Protein AF-A0A938VCV7-F1 (afdb_monomer)

Radius of gyration: 17.49 Å; C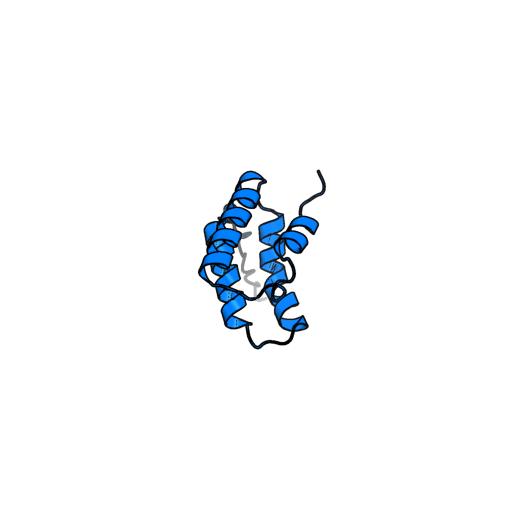α contacts (8 Å, |Δi|>4): 48; chains: 1; bounding box: 56×46×32 Å

Solvent-accessible surface area (backbone atoms only — not comparable to full-atom values): 5940 Å² total; per-residue (Å²): 138,82,82,80,81,78,80,79,72,72,81,75,72,84,73,72,80,80,50,40,68,59,56,50,51,53,49,52,54,48,47,68,72,38,70,84,51,56,69,71,59,40,52,64,68,45,46,66,58,34,54,53,52,19,68,41,56,69,70,44,38,56,48,32,51,53,52,47,54,55,50,45,64,73,66,65,66,64,89,75,77,55,70,59,54,65,60,58,15,53,73,58,30,78,87,124

Mean predicted aligned error: 10.13 Å

pLDDT: mean 76.91, std 15.61, range [42.38, 92.5]

Sequence (96 aa):
MRRREEMHFPPGEPVEGDDPRQLLHELFRLHDRMARAPFSERYVAFMPLLDRAGRLPEVDWVTLGRLYHREYARRRLPEGLDLDWMEMARSRRPAR

Foldseek 3Di:
DDDPPPPDDDDPDPPPQDQLVVLLVVVVVLCVVCVPPDPVVSVVSCVVSLLSLLPHDPVRVVVSVVVVVVVCVVVVDDPPVDPVSNVVSVVNRPDD

Secondary structure (DSSP, 8-state):
-PPP----PPPPP------HHHHHHHHHHHHHHHTTS-HHHHHHHHHHHHHHHHHS-HHHHHHHHHHHHHHHHHHTPPTTS---HHHHHHTTS---

Structure (mmCIF, N/CA/C/O backbone):
data_AF-A0A938VCV7-F1
#
_entry.id   AF-A0A938VCV7-F1
#
loop_
_atom_site.group_PDB
_atom_site.id
_atom_site.type_symbol
_atom_site.label_atom_id
_atom_site.label_alt_id
_atom_site.label_comp_id
_atom_site.label_asym_id
_atom_site.label_entity_id
_atom_site.label_seq_id
_atom_site.pdbx_PDB_ins_code
_atom_site.Cartn_x
_atom_site.Cartn_y
_atom_site.Cartn_z
_atom_site.occupancy
_atom_site.B_iso_or_equiv
_atom_site.auth_seq_id
_atom_site.auth_comp_id
_atom_site.auth_asym_id
_atom_site.auth_atom_id
_atom_site.pdbx_PDB_model_num
ATOM 1 N N . MET A 1 1 ? -38.961 -35.254 -11.717 1.00 43.09 1 MET A N 1
ATOM 2 C CA . MET A 1 1 ? -38.678 -33.987 -11.007 1.00 43.09 1 MET A CA 1
ATOM 3 C C . MET A 1 1 ? -37.384 -34.157 -10.220 1.00 43.09 1 MET A C 1
ATOM 5 O O . MET A 1 1 ? -37.370 -34.964 -9.304 1.00 43.09 1 MET A O 1
ATOM 9 N N . ARG A 1 2 ? -36.285 -33.492 -10.604 1.00 49.19 2 ARG A N 1
ATOM 10 C CA . ARG A 1 2 ? -35.031 -33.500 -9.825 1.00 49.19 2 ARG A CA 1
ATOM 11 C C . ARG A 1 2 ? -34.990 -32.226 -8.981 1.00 49.19 2 ARG A C 1
ATOM 13 O O . ARG A 1 2 ? -35.075 -31.138 -9.545 1.00 49.19 2 ARG A O 1
ATOM 20 N N . ARG A 1 3 ? -34.925 -32.367 -7.653 1.00 47.41 3 ARG A N 1
ATOM 21 C CA . ARG A 1 3 ? -34.694 -31.244 -6.735 1.00 47.41 3 ARG A CA 1
ATOM 22 C C . ARG A 1 3 ? -33.277 -30.729 -6.996 1.00 47.41 3 ARG A C 1
ATOM 24 O O . ARG A 1 3 ? -32.340 -31.520 -6.999 1.00 47.41 3 ARG A O 1
ATOM 31 N N . ARG A 1 4 ? -33.148 -29.436 -7.304 1.00 52.25 4 ARG A N 1
ATOM 32 C CA . ARG A 1 4 ? -31.856 -28.747 -7.344 1.00 52.25 4 ARG A CA 1
ATOM 33 C C . ARG A 1 4 ? -31.359 -28.668 -5.905 1.00 52.25 4 ARG A C 1
ATOM 35 O O . ARG A 1 4 ? -32.026 -28.069 -5.070 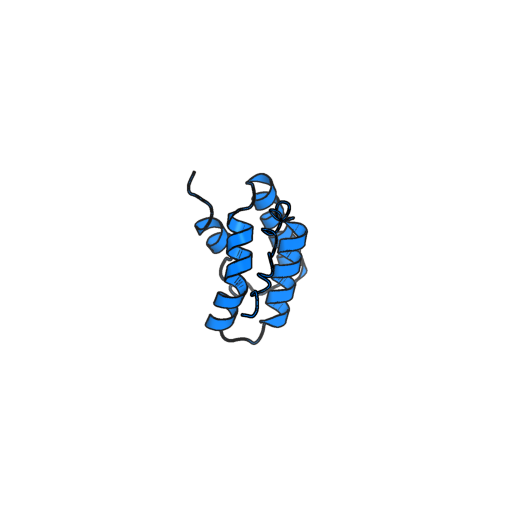1.00 52.25 4 ARG A O 1
ATOM 42 N N . GLU A 1 5 ? -30.244 -29.322 -5.621 1.00 55.81 5 GLU A N 1
ATOM 43 C CA . GLU A 1 5 ? -29.483 -29.092 -4.397 1.00 55.81 5 GLU A CA 1
ATOM 44 C C . GLU A 1 5 ? -28.838 -27.710 -4.540 1.00 55.81 5 GLU A C 1
ATOM 46 O O . GLU A 1 5 ? -27.847 -27.534 -5.247 1.00 55.81 5 GLU A O 1
ATOM 51 N N . GLU A 1 6 ? -29.480 -26.697 -3.962 1.00 54.53 6 GLU A N 1
ATOM 52 C CA . GLU A 1 6 ? -28.896 -25.369 -3.815 1.00 54.53 6 GLU A CA 1
ATOM 53 C C . GLU A 1 6 ? -27.718 -25.490 -2.844 1.00 54.53 6 GLU A C 1
ATOM 55 O O . GLU A 1 6 ? -27.895 -25.685 -1.642 1.00 54.53 6 GLU A O 1
ATOM 60 N N . MET A 1 7 ? -26.496 -25.431 -3.380 1.00 55.28 7 MET A N 1
ATOM 61 C CA . MET A 1 7 ? -25.287 -25.300 -2.574 1.00 55.28 7 MET A CA 1
ATOM 62 C C . MET A 1 7 ? -25.338 -23.946 -1.865 1.00 55.28 7 MET A C 1
ATOM 64 O O . MET A 1 7 ? -25.049 -22.904 -2.452 1.00 55.28 7 MET A O 1
ATOM 68 N N . HIS A 1 8 ? -25.750 -23.969 -0.601 1.00 47.09 8 HIS A N 1
ATOM 69 C CA . HIS A 1 8 ? -25.755 -22.807 0.269 1.00 47.09 8 HIS A CA 1
ATOM 70 C C . HIS A 1 8 ? -24.303 -22.502 0.655 1.00 47.09 8 HIS A C 1
ATOM 72 O O . HIS A 1 8 ? -23.743 -23.113 1.563 1.00 47.09 8 HIS A O 1
ATOM 78 N N . PHE A 1 9 ? -23.662 -21.582 -0.065 1.00 50.31 9 PHE A N 1
ATOM 79 C CA . PHE A 1 9 ? -22.401 -21.007 0.389 1.00 50.31 9 PHE A CA 1
ATOM 80 C C . PHE A 1 9 ? -22.720 -20.102 1.588 1.00 50.31 9 PHE A C 1
ATOM 82 O O . PHE A 1 9 ? -23.547 -19.195 1.439 1.00 50.31 9 PHE A O 1
ATOM 89 N N . PRO A 1 10 ? -22.156 -20.341 2.787 1.00 52.31 10 PRO A N 1
ATOM 90 C CA . PRO A 1 10 ? -22.328 -19.405 3.888 1.00 52.31 10 PRO A CA 1
ATOM 91 C C . PRO A 1 10 ? -21.752 -18.043 3.468 1.00 52.31 10 PRO A C 1
ATOM 93 O O . PRO A 1 10 ? -20.762 -18.014 2.727 1.00 52.31 10 PRO A O 1
ATOM 96 N N . PRO A 1 11 ? -22.353 -16.915 3.893 1.00 53.81 11 PRO A N 1
ATOM 97 C CA . PRO A 1 11 ? -21.705 -15.623 3.727 1.00 53.81 11 PRO A CA 1
ATOM 98 C C . PRO A 1 11 ? -20.337 -15.738 4.394 1.00 53.81 11 PRO A C 1
ATOM 100 O O . PRO A 1 11 ? -20.264 -16.076 5.574 1.00 53.81 11 PRO A O 1
ATOM 103 N N . GLY A 1 12 ? -19.266 -15.558 3.616 1.00 46.97 12 GLY A N 1
ATOM 104 C CA . GLY A 1 12 ? -17.913 -15.576 4.158 1.00 46.97 12 GLY A CA 1
ATOM 105 C C . GLY A 1 12 ? -17.874 -14.640 5.358 1.00 46.97 12 GLY A C 1
ATOM 106 O O . GLY A 1 12 ? -18.350 -13.506 5.260 1.00 46.97 12 GLY A O 1
ATOM 107 N N . GLU A 1 13 ? -17.402 -15.147 6.495 1.00 42.38 13 GLU A N 1
ATOM 108 C CA . GLU A 1 13 ? -17.254 -14.346 7.704 1.00 42.38 13 GLU A CA 1
ATOM 109 C C . GLU A 1 13 ? -16.498 -13.053 7.356 1.00 42.38 13 GLU A C 1
ATOM 111 O O . GLU A 1 13 ? -15.600 -13.084 6.503 1.00 42.38 13 GLU A O 1
ATOM 116 N N . PRO A 1 14 ? -16.868 -11.902 7.946 1.00 44.59 14 PRO A N 1
ATOM 117 C CA . PRO A 1 14 ? -16.109 -10.677 7.758 1.00 44.59 14 PRO A CA 1
ATOM 118 C C . PRO A 1 14 ? -14.669 -10.959 8.182 1.00 44.59 14 PRO A C 1
ATOM 120 O O . PRO A 1 14 ? -14.403 -11.204 9.355 1.00 44.59 14 PRO A O 1
ATOM 123 N N . VAL A 1 15 ? -13.766 -10.987 7.202 1.00 53.00 15 VAL A N 1
ATOM 124 C CA . VAL A 1 15 ? -12.341 -11.231 7.425 1.00 53.00 15 VAL A CA 1
ATOM 125 C C . VAL A 1 15 ? -11.866 -10.198 8.445 1.00 53.00 15 VAL A C 1
ATOM 127 O O . VAL A 1 15 ? -12.076 -8.998 8.242 1.00 53.00 15 VAL A O 1
ATOM 130 N N . GLU A 1 16 ? -11.310 -10.684 9.559 1.00 55.56 16 GLU A N 1
ATOM 131 C CA . GLU A 1 16 ? -10.667 -9.874 10.598 1.00 55.56 16 GLU A CA 1
ATOM 132 C C . GLU A 1 16 ? -9.816 -8.770 9.963 1.00 55.56 16 GLU A C 1
ATOM 134 O O . GLU A 1 16 ? -9.170 -8.990 8.937 1.00 55.56 16 GLU A O 1
ATOM 139 N N . GLY A 1 17 ? -9.867 -7.571 10.556 1.00 64.75 17 GLY A N 1
ATOM 140 C CA . GLY A 1 17 ? -9.271 -6.357 9.998 1.00 64.75 1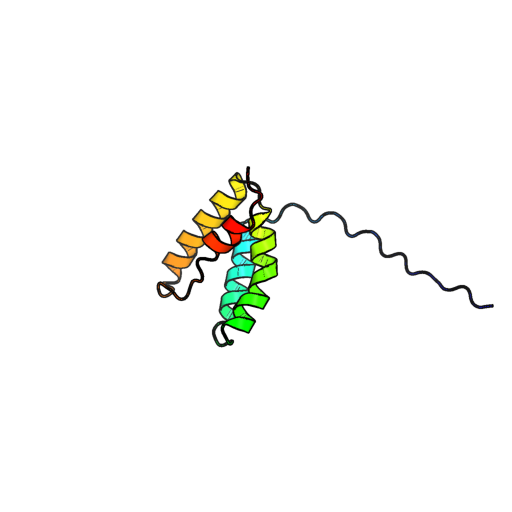7 GLY A CA 1
ATOM 141 C C . GLY A 1 17 ? -7.858 -6.592 9.466 1.00 64.75 17 GLY A C 1
ATOM 142 O O . GLY A 1 17 ? -7.024 -7.180 10.149 1.00 64.75 17 GLY A O 1
ATOM 143 N N . ASP A 1 18 ? -7.615 -6.146 8.233 1.00 75.75 18 ASP A N 1
ATOM 144 C CA . ASP A 1 18 ? -6.349 -6.353 7.533 1.00 75.75 18 ASP A CA 1
ATOM 145 C C . ASP A 1 18 ? -5.143 -5.930 8.401 1.00 75.75 18 ASP A C 1
ATOM 147 O O . ASP A 1 18 ? -5.006 -4.759 8.756 1.00 75.75 18 ASP A O 1
ATOM 151 N N . ASP A 1 19 ? -4.237 -6.866 8.717 1.00 88.00 19 ASP A N 1
ATOM 152 C CA . ASP A 1 19 ? -2.988 -6.554 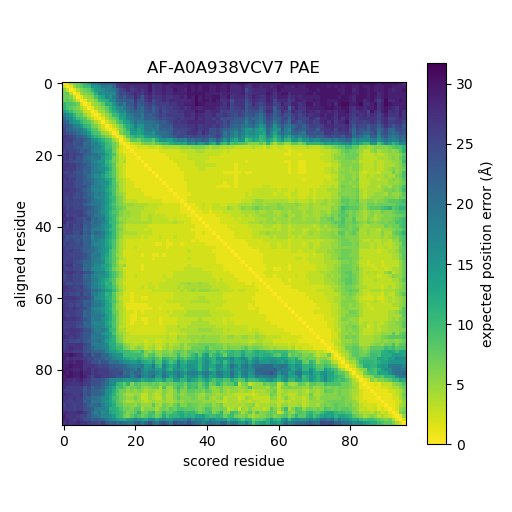9.427 1.00 88.00 19 ASP A CA 1
ATOM 153 C C . ASP A 1 19 ? -2.068 -5.731 8.501 1.00 88.00 19 ASP A C 1
ATOM 155 O O . ASP A 1 19 ? -1.697 -6.207 7.416 1.00 88.00 19 ASP A O 1
ATOM 159 N N . PRO A 1 20 ? -1.621 -4.526 8.906 1.00 88.56 20 PRO A N 1
ATOM 160 C CA . PRO A 1 20 ? -0.718 -3.703 8.106 1.00 88.56 20 PRO A CA 1
ATOM 161 C C . PRO A 1 20 ? 0.595 -4.414 7.731 1.00 88.56 20 PRO A C 1
ATOM 163 O O . PRO A 1 20 ? 1.167 -4.129 6.678 1.00 88.56 20 PRO A O 1
ATOM 166 N N . ARG A 1 21 ? 1.089 -5.367 8.533 1.00 90.81 21 ARG A N 1
ATOM 167 C CA . ARG A 1 21 ? 2.278 -6.170 8.185 1.00 90.81 21 ARG A CA 1
ATOM 168 C C . ARG A 1 21 ? 1.991 -7.177 7.083 1.00 90.81 21 ARG A C 1
ATOM 170 O O . ARG A 1 21 ? 2.820 -7.347 6.187 1.00 90.81 21 ARG A O 1
ATOM 177 N N . GLN A 1 22 ? 0.842 -7.841 7.151 1.00 91.00 22 GLN A N 1
ATOM 178 C CA . GLN A 1 22 ? 0.420 -8.783 6.123 1.00 91.00 22 GLN A CA 1
ATOM 179 C C . GLN A 1 22 ? 0.195 -8.048 4.800 1.00 91.00 22 GLN A C 1
ATOM 181 O O . GLN A 1 22 ? 0.730 -8.460 3.771 1.00 91.00 22 GLN A O 1
ATOM 186 N N . LEU A 1 23 ? -0.507 -6.914 4.840 1.00 90.12 23 LEU A N 1
ATOM 187 C CA . LEU A 1 23 ? -0.771 -6.101 3.659 1.00 90.12 23 LEU A CA 1
ATOM 188 C C . LEU A 1 23 ? 0.528 -5.597 3.008 1.00 90.12 23 LEU A C 1
ATOM 190 O O . LEU A 1 23 ? 0.671 -5.640 1.786 1.00 90.12 23 LEU A O 1
ATOM 194 N N . LEU A 1 24 ? 1.521 -5.213 3.816 1.00 90.38 24 LEU A N 1
ATOM 195 C CA . LEU A 1 24 ? 2.855 -4.865 3.326 1.00 90.38 24 LEU A CA 1
ATOM 196 C C . LEU A 1 24 ? 3.562 -6.040 2.639 1.00 90.38 24 LEU A C 1
ATOM 198 O O . LEU A 1 24 ? 4.194 -5.869 1.595 1.00 90.38 24 LEU A O 1
ATOM 202 N N . HIS A 1 25 ? 3.479 -7.235 3.226 1.00 91.50 25 HIS A N 1
ATOM 203 C CA . HIS A 1 25 ? 4.084 -8.433 2.651 1.00 91.50 25 HIS A CA 1
ATOM 204 C C . HIS A 1 25 ? 3.458 -8.778 1.295 1.00 91.50 25 HIS A C 1
ATOM 206 O O . HIS A 1 25 ? 4.177 -9.057 0.332 1.00 91.50 25 HIS A O 1
ATOM 212 N N . GLU A 1 26 ? 2.130 -8.717 1.201 1.00 91.88 26 GLU A N 1
ATOM 213 C CA . GLU A 1 26 ? 1.395 -8.925 -0.046 1.00 91.88 26 GLU A CA 1
ATOM 214 C C . GLU A 1 26 ? 1.775 -7.885 -1.109 1.00 91.88 26 GLU A C 1
ATOM 216 O O . GLU A 1 26 ? 2.028 -8.251 -2.260 1.00 91.88 26 GLU A O 1
ATOM 221 N N . LEU A 1 27 ? 1.906 -6.616 -0.712 1.00 89.12 27 LEU A N 1
ATOM 222 C CA . LEU A 1 27 ? 2.301 -5.519 -1.594 1.00 89.12 27 LEU A CA 1
ATOM 223 C C . LEU A 1 27 ? 3.683 -5.742 -2.208 1.00 89.12 27 LEU A C 1
ATOM 225 O O . LEU A 1 27 ? 3.822 -5.688 -3.431 1.00 89.12 27 LEU A O 1
ATOM 229 N N . PHE A 1 28 ? 4.699 -6.056 -1.401 1.00 87.69 28 PHE A N 1
ATOM 230 C CA . PHE A 1 28 ? 6.040 -6.297 -1.940 1.00 87.69 28 PHE A CA 1
ATOM 231 C C . PHE A 1 28 ? 6.125 -7.581 -2.758 1.00 87.69 28 PHE A C 1
ATOM 233 O O . PHE A 1 28 ? 6.804 -7.613 -3.781 1.00 87.69 28 PHE A O 1
ATOM 240 N N . ARG A 1 29 ? 5.393 -8.630 -2.373 1.00 90.62 29 ARG A N 1
ATOM 241 C CA . ARG A 1 29 ? 5.316 -9.850 -3.183 1.00 90.62 29 ARG A CA 1
ATOM 242 C C . ARG A 1 29 ? 4.707 -9.570 -4.557 1.00 90.62 29 ARG A C 1
ATOM 244 O O . ARG A 1 29 ? 5.160 -10.134 -5.555 1.00 90.62 29 ARG A O 1
ATOM 251 N N . LEU A 1 30 ? 3.678 -8.725 -4.612 1.00 89.25 30 LEU A N 1
ATOM 252 C CA . LEU A 1 30 ? 3.060 -8.321 -5.867 1.00 89.25 30 LEU A CA 1
ATOM 253 C C . LEU A 1 30 ? 3.997 -7.438 -6.694 1.00 89.25 30 LEU A C 1
ATOM 255 O O . LEU A 1 30 ? 4.149 -7.688 -7.888 1.00 89.25 30 LEU A O 1
ATOM 259 N N . HIS A 1 31 ? 4.665 -6.472 -6.063 1.00 85.62 31 HIS A N 1
ATOM 260 C CA . HIS A 1 31 ? 5.701 -5.657 -6.694 1.00 85.62 31 HIS A CA 1
ATOM 261 C C . HIS A 1 31 ? 6.770 -6.526 -7.362 1.00 85.62 31 HIS A C 1
ATOM 263 O O . HIS A 1 31 ? 7.040 -6.370 -8.552 1.00 85.62 31 HIS A O 1
ATOM 269 N N . ASP A 1 32 ? 7.312 -7.499 -6.630 1.00 87.62 32 ASP A N 1
ATOM 270 C CA . ASP A 1 32 ? 8.379 -8.367 -7.123 1.00 87.62 32 ASP A CA 1
ATOM 271 C C . ASP A 1 32 ? 7.890 -9.252 -8.290 1.00 87.62 32 ASP A C 1
ATOM 273 O O . ASP A 1 32 ? 8.607 -9.442 -9.273 1.00 87.62 32 ASP A O 1
ATOM 277 N N . ARG A 1 33 ? 6.637 -9.731 -8.245 1.00 89.75 33 ARG A N 1
ATOM 278 C CA . ARG A 1 33 ? 6.011 -10.489 -9.346 1.00 89.75 33 ARG A CA 1
ATOM 279 C C . ARG A 1 33 ? 5.785 -9.633 -10.593 1.00 89.75 33 ARG A C 1
ATOM 281 O O . ARG A 1 33 ? 5.959 -10.114 -11.710 1.00 89.75 33 ARG A O 1
ATOM 288 N N . MET A 1 34 ? 5.366 -8.389 -10.400 1.00 86.31 34 MET A N 1
ATOM 289 C CA . MET A 1 34 ? 4.925 -7.491 -11.465 1.00 86.31 34 MET A CA 1
ATOM 290 C C . MET A 1 34 ? 6.037 -6.552 -11.954 1.00 86.31 34 MET A C 1
ATOM 292 O O . MET A 1 34 ? 5.778 -5.678 -12.778 1.00 86.31 34 MET A O 1
ATOM 296 N N . ALA A 1 35 ? 7.282 -6.739 -11.500 1.00 83.69 35 ALA A N 1
ATOM 297 C CA . ALA A 1 35 ? 8.412 -5.848 -11.775 1.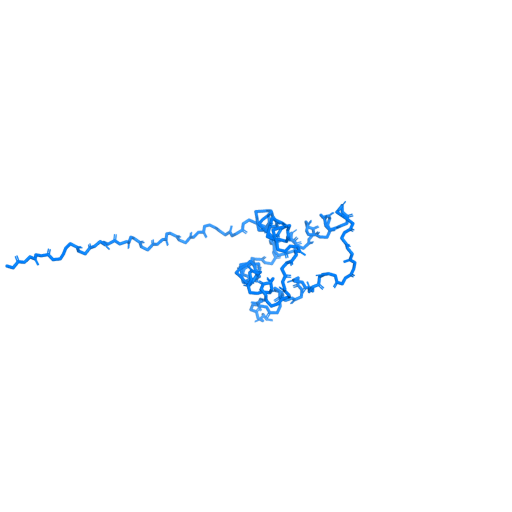00 83.69 35 ALA A CA 1
ATOM 298 C C . ALA A 1 35 ? 8.675 -5.604 -13.273 1.00 83.69 35 ALA A C 1
ATOM 300 O O . ALA A 1 35 ? 9.168 -4.544 -13.650 1.00 83.69 35 ALA A O 1
ATOM 301 N N . ARG A 1 36 ? 8.341 -6.576 -14.133 1.00 84.81 36 ARG A N 1
ATOM 302 C CA . ARG A 1 36 ? 8.521 -6.502 -15.596 1.00 84.81 36 ARG A CA 1
ATOM 303 C C . ARG A 1 36 ? 7.222 -6.278 -16.373 1.00 84.81 36 ARG A C 1
ATOM 305 O O . ARG A 1 36 ? 7.261 -6.236 -17.599 1.00 84.81 36 ARG A O 1
ATOM 312 N N . ALA A 1 37 ? 6.085 -6.184 -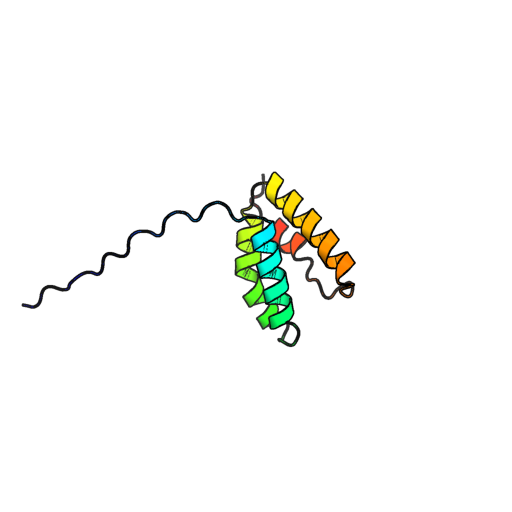15.688 1.00 85.44 37 ALA A N 1
ATOM 313 C CA . ALA A 1 37 ? 4.794 -6.035 -16.342 1.00 85.44 37 ALA A CA 1
ATOM 314 C C . ALA A 1 37 ? 4.582 -4.593 -16.847 1.00 85.44 37 ALA A C 1
ATOM 316 O O . ALA A 1 37 ? 5.099 -3.642 -16.243 1.00 85.44 37 ALA A O 1
ATOM 317 N N . PRO A 1 38 ? 3.790 -4.400 -17.918 1.00 86.62 38 PRO A N 1
ATOM 318 C CA . PRO A 1 38 ? 3.348 -3.081 -18.354 1.00 86.62 38 PRO A CA 1
ATOM 319 C C . PRO A 1 38 ? 2.672 -2.294 -17.228 1.00 86.62 38 PRO A C 1
ATOM 321 O O . PRO A 1 38 ? 2.031 -2.853 -16.339 1.00 86.62 38 PRO A O 1
ATOM 324 N N . PHE A 1 39 ? 2.780 -0.965 -17.276 1.00 79.81 39 PHE A N 1
ATOM 325 C CA . PHE A 1 39 ? 2.223 -0.077 -16.251 1.00 79.81 39 PHE A CA 1
ATOM 326 C C . PHE A 1 39 ? 0.735 -0.325 -15.955 1.00 79.81 39 PHE A C 1
ATOM 328 O O . PHE A 1 39 ? 0.364 -0.430 -14.789 1.00 79.81 39 PHE A O 1
ATOM 335 N N . SER A 1 40 ? -0.098 -0.460 -16.988 1.00 81.31 40 SER A N 1
ATOM 336 C CA . SER A 1 40 ? -1.539 -0.703 -16.849 1.00 81.31 40 SER A CA 1
ATOM 337 C C . SER A 1 40 ? -1.848 -1.998 -16.093 1.00 81.31 40 SER A C 1
ATOM 339 O O . SER A 1 40 ? -2.727 -2.018 -15.236 1.00 81.31 40 SER A O 1
ATOM 341 N N . GLU A 1 41 ? -1.094 -3.064 -16.357 1.00 85.06 41 GLU A N 1
ATOM 342 C CA . GLU A 1 41 ? -1.250 -4.353 -15.678 1.00 85.06 41 GLU A CA 1
ATOM 343 C C . GLU A 1 41 ? -0.805 -4.284 -14.219 1.00 85.06 41 GLU A C 1
ATOM 345 O O . GLU A 1 41 ? -1.497 -4.798 -13.339 1.00 85.06 41 GLU A O 1
ATOM 350 N N . ARG A 1 42 ? 0.315 -3.598 -13.946 1.00 82.81 42 ARG A N 1
ATOM 351 C CA . ARG A 1 42 ? 0.758 -3.324 -12.571 1.00 82.81 42 ARG A CA 1
ATOM 352 C C . ARG A 1 42 ? -0.348 -2.601 -11.810 1.00 82.81 42 ARG A C 1
ATOM 354 O O . ARG A 1 42 ? -0.767 -3.071 -10.758 1.00 82.81 42 ARG A O 1
ATOM 361 N N . TYR A 1 43 ? -0.861 -1.511 -12.376 1.00 81.94 43 TYR A N 1
ATOM 362 C CA . TYR A 1 43 ? -1.905 -0.695 -11.762 1.00 81.94 43 TYR A CA 1
ATOM 363 C C . TYR A 1 43 ? -3.140 -1.520 -11.379 1.00 81.94 43 TYR A C 1
ATOM 365 O O . TYR A 1 43 ? -3.531 -1.520 -10.212 1.00 81.94 43 TYR A O 1
ATOM 373 N N . VAL A 1 44 ? -3.708 -2.278 -12.326 1.00 86.31 44 VAL A N 1
ATOM 374 C CA . VAL A 1 44 ? -4.884 -3.132 -12.079 1.00 86.31 44 VAL A CA 1
ATOM 375 C C . VAL A 1 44 ? -4.602 -4.169 -10.992 1.00 86.31 44 VAL A C 1
ATOM 377 O O . VAL A 1 44 ? -5.449 -4.392 -10.130 1.00 86.31 44 VAL A O 1
ATOM 380 N N . ALA A 1 45 ? -3.409 -4.765 -10.985 1.00 87.31 45 ALA A N 1
ATOM 381 C CA . ALA A 1 45 ? -3.047 -5.768 -9.992 1.00 87.31 45 ALA A CA 1
ATOM 382 C C . ALA A 1 45 ? -2.922 -5.188 -8.572 1.00 87.31 45 ALA A C 1
ATOM 384 O O . ALA A 1 45 ? -3.275 -5.870 -7.611 1.00 87.31 45 ALA A O 1
ATOM 385 N N . PHE A 1 46 ? -2.452 -3.944 -8.424 1.00 87.50 46 PHE A N 1
ATOM 386 C CA . PHE A 1 46 ? -2.342 -3.282 -7.118 1.00 87.50 46 PHE A CA 1
ATOM 387 C C . PHE A 1 46 ? -3.691 -2.798 -6.566 1.00 87.50 46 PHE A C 1
ATOM 389 O O . PHE A 1 46 ? -3.817 -2.665 -5.348 1.00 87.50 46 PHE A O 1
ATOM 396 N N . MET A 1 47 ? -4.708 -2.574 -7.413 1.00 88.12 47 MET A N 1
ATOM 397 C CA . MET A 1 47 ? -6.021 -2.034 -7.009 1.00 88.12 47 MET A CA 1
ATOM 398 C C . MET A 1 47 ? -6.613 -2.670 -5.738 1.00 88.12 47 MET A C 1
ATOM 400 O O . MET A 1 47 ? -6.972 -1.907 -4.840 1.00 88.12 47 MET A O 1
ATOM 404 N N . PRO A 1 48 ? -6.683 -4.009 -5.593 1.00 89.44 48 PRO A N 1
ATOM 405 C CA . PRO A 1 48 ? -7.322 -4.620 -4.428 1.00 89.44 48 PRO A CA 1
ATOM 406 C C . PRO A 1 48 ? -6.562 -4.359 -3.121 1.00 89.44 48 PRO A C 1
ATOM 408 O O . PRO A 1 48 ? -7.174 -4.224 -2.063 1.00 89.44 48 PRO A O 1
ATOM 411 N N . LEU A 1 49 ? -5.228 -4.267 -3.182 1.00 88.38 49 LEU A N 1
ATOM 412 C CA . LEU A 1 49 ? -4.395 -3.967 -2.013 1.00 88.38 49 LEU A CA 1
ATOM 413 C C . LEU A 1 49 ? -4.538 -2.505 -1.589 1.00 88.38 49 LEU A C 1
ATOM 415 O O . LEU A 1 49 ? -4.578 -2.217 -0.397 1.00 88.38 49 LEU A O 1
ATOM 419 N N . LEU A 1 50 ? -4.675 -1.594 -2.555 1.00 87.50 50 LEU A N 1
ATOM 420 C CA . LEU A 1 50 ? -4.933 -0.177 -2.291 1.00 87.50 50 LEU A CA 1
ATOM 421 C C . LEU A 1 50 ? -6.304 0.043 -1.648 1.00 87.50 50 LEU A C 1
ATOM 423 O O . LEU A 1 50 ? -6.421 0.851 -0.731 1.00 87.50 50 LEU A O 1
ATOM 427 N N . ASP A 1 51 ? -7.327 -0.689 -2.093 1.00 87.81 51 ASP A N 1
ATOM 428 C CA . ASP A 1 51 ? -8.670 -0.620 -1.505 1.00 87.81 51 ASP A CA 1
ATOM 429 C C . ASP A 1 51 ? -8.682 -1.122 -0.059 1.00 87.81 51 ASP A C 1
ATOM 431 O O . ASP A 1 51 ? -9.290 -0.499 0.811 1.00 87.81 51 ASP A O 1
ATOM 435 N N . ARG A 1 52 ? -7.978 -2.226 0.213 1.00 90.25 52 ARG A N 1
ATOM 436 C CA . ARG A 1 52 ? -7.797 -2.766 1.568 1.00 90.25 52 ARG A CA 1
ATOM 437 C C . ARG A 1 52 ? -7.034 -1.793 2.464 1.00 90.25 52 ARG A C 1
ATOM 439 O O . ARG A 1 52 ? -7.515 -1.446 3.540 1.00 90.25 52 ARG A O 1
ATOM 446 N N . ALA A 1 53 ? -5.922 -1.242 1.977 1.00 88.56 53 ALA A N 1
ATOM 447 C CA . ALA A 1 53 ? -5.156 -0.217 2.685 1.00 88.56 53 ALA A CA 1
ATOM 448 C C . ALA A 1 53 ? -5.999 1.035 3.001 1.00 88.56 53 ALA A C 1
ATOM 450 O O . ALA A 1 53 ? -5.928 1.577 4.105 1.00 88.56 53 ALA A O 1
ATOM 451 N N . GLY A 1 54 ? -6.842 1.473 2.059 1.00 86.31 54 GLY A N 1
ATOM 452 C CA . GLY A 1 54 ? -7.748 2.611 2.232 1.00 86.31 54 GLY A CA 1
ATOM 453 C C . GLY A 1 54 ? -8.825 2.398 3.304 1.00 86.31 54 GLY A C 1
ATOM 454 O O . GLY A 1 54 ? -9.316 3.369 3.881 1.00 86.31 54 GLY A O 1
ATOM 455 N N . ARG A 1 55 ? -9.162 1.142 3.620 1.00 88.50 55 ARG A N 1
ATOM 456 C CA . ARG A 1 55 ? -10.129 0.770 4.669 1.00 88.50 55 ARG A CA 1
ATOM 457 C C . ARG A 1 55 ? -9.498 0.589 6.045 1.00 88.50 55 ARG A C 1
ATOM 459 O O . ARG A 1 55 ? -10.235 0.446 7.019 1.00 88.50 55 ARG A O 1
ATOM 466 N N . LEU A 1 56 ? -8.167 0.612 6.143 1.00 87.56 56 LEU A N 1
ATOM 467 C CA . LEU A 1 56 ? -7.487 0.471 7.424 1.00 87.56 56 LEU A CA 1
ATOM 468 C C . LEU A 1 56 ? -7.902 1.586 8.395 1.00 87.56 56 LEU A C 1
ATOM 470 O O . LEU A 1 56 ? -7.961 2.766 7.998 1.00 87.56 56 LEU A O 1
ATOM 474 N N . PRO A 1 57 ? -8.104 1.250 9.682 1.00 89.31 57 PRO A N 1
ATOM 475 C CA . PRO A 1 57 ? -8.151 2.237 10.747 1.00 89.31 57 PRO A CA 1
ATOM 476 C C . PRO A 1 57 ? -6.950 3.181 10.669 1.00 89.31 57 PRO A C 1
ATOM 478 O O . PRO A 1 57 ? -5.878 2.828 10.185 1.00 89.31 57 PRO A O 1
ATOM 481 N N . GLU A 1 58 ? -7.111 4.410 11.149 1.00 88.56 58 GLU A N 1
ATOM 482 C CA . GLU A 1 58 ? -6.058 5.429 11.069 1.00 88.56 58 GLU A CA 1
ATOM 483 C C . GLU A 1 58 ? -4.737 4.986 11.719 1.00 88.56 58 GLU A C 1
ATOM 485 O O . GLU A 1 58 ? -3.667 5.209 11.155 1.00 88.56 58 GLU A O 1
ATOM 490 N N . VAL A 1 59 ? -4.813 4.291 12.857 1.00 90.81 59 VAL A N 1
ATOM 491 C CA . VAL A 1 59 ? -3.640 3.746 13.558 1.00 90.81 59 VAL A CA 1
ATOM 492 C C . VAL A 1 59 ? -2.894 2.727 12.691 1.00 90.81 59 VAL A C 1
ATOM 494 O O . VAL A 1 59 ? -1.665 2.782 12.581 1.00 90.81 59 VAL A O 1
ATOM 497 N N . ASP A 1 60 ? -3.624 1.833 12.029 1.00 90.12 60 ASP A N 1
ATOM 498 C CA . ASP A 1 60 ? -3.044 0.793 11.178 1.00 90.12 60 ASP A CA 1
ATOM 499 C C . ASP A 1 60 ? -2.526 1.364 9.861 1.00 90.12 60 ASP A C 1
ATOM 501 O O . ASP A 1 60 ? -1.476 0.949 9.383 1.00 90.12 60 ASP A O 1
ATOM 505 N N . TRP A 1 61 ? -3.184 2.391 9.321 1.00 88.06 61 TRP A N 1
ATOM 506 C CA . TRP A 1 61 ? -2.703 3.154 8.171 1.00 88.06 61 TRP A CA 1
ATOM 507 C C . TRP A 1 61 ? -1.360 3.842 8.450 1.00 88.06 61 TRP A C 1
ATOM 509 O O . TRP A 1 61 ? -0.413 3.713 7.671 1.00 88.06 61 TRP A O 1
ATOM 519 N N . VAL A 1 62 ? -1.239 4.536 9.589 1.00 89.94 62 VAL A N 1
ATOM 520 C CA . VAL A 1 62 ? 0.029 5.154 10.015 1.00 89.94 62 VAL A CA 1
ATOM 521 C C . VAL A 1 62 ? 1.106 4.085 10.215 1.00 89.94 62 VAL A C 1
ATOM 523 O O . VAL A 1 62 ? 2.266 4.285 9.844 1.00 89.94 62 VAL A O 1
ATOM 526 N N . THR A 1 63 ? 0.731 2.935 10.776 1.00 92.50 63 THR A N 1
ATOM 527 C CA . THR A 1 63 ? 1.639 1.802 10.976 1.00 92.50 63 THR A CA 1
ATOM 528 C C . THR A 1 63 ? 2.115 1.225 9.643 1.00 92.50 63 THR A C 1
ATOM 530 O O . THR A 1 63 ? 3.322 1.071 9.456 1.00 92.50 63 THR A O 1
ATOM 533 N N . LEU A 1 64 ? 1.208 0.988 8.695 1.00 91.00 64 LEU A N 1
ATOM 534 C CA . LEU A 1 64 ? 1.517 0.549 7.336 1.00 91.00 64 LEU A CA 1
ATOM 535 C C . LEU A 1 64 ? 2.495 1.511 6.658 1.00 91.00 64 LEU A C 1
ATOM 537 O O . LEU A 1 64 ? 3.525 1.065 6.160 1.00 91.00 64 LEU A O 1
ATOM 541 N N . GLY A 1 65 ? 2.229 2.820 6.709 1.00 89.31 65 GLY A N 1
ATOM 542 C CA . GLY A 1 65 ? 3.109 3.834 6.125 1.00 89.31 65 GLY A CA 1
ATOM 543 C C . GLY A 1 65 ? 4.522 3.805 6.712 1.00 89.31 65 GLY A C 1
ATOM 544 O O . GLY A 1 65 ? 5.510 3.793 5.979 1.00 89.31 65 GLY A O 1
ATOM 545 N N . ARG A 1 66 ? 4.653 3.697 8.042 1.00 91.00 66 ARG A N 1
ATOM 546 C CA . ARG A 1 66 ? 5.967 3.568 8.703 1.00 91.00 66 ARG A CA 1
ATOM 547 C C . ARG A 1 66 ? 6.710 2.305 8.276 1.00 91.00 66 ARG A C 1
ATOM 549 O O . ARG A 1 66 ? 7.915 2.358 8.021 1.00 91.00 66 ARG A O 1
ATOM 556 N N . LEU A 1 67 ? 6.012 1.170 8.224 1.00 90.88 67 LEU A N 1
ATOM 557 C CA . LEU A 1 67 ? 6.608 -0.093 7.796 1.00 90.88 67 LEU A CA 1
ATOM 558 C C . LEU A 1 67 ? 7.038 -0.027 6.326 1.00 90.88 67 LEU A C 1
ATOM 560 O O . LEU A 1 67 ? 8.134 -0.479 5.997 1.00 90.88 67 LEU A O 1
ATOM 564 N N . TYR A 1 68 ? 6.218 0.592 5.475 1.00 87.75 68 TYR A N 1
ATOM 565 C CA . TYR A 1 68 ? 6.519 0.823 4.071 1.00 87.75 68 TYR A CA 1
ATOM 566 C C . TYR A 1 68 ? 7.792 1.635 3.876 1.00 87.75 68 TYR A C 1
ATOM 568 O O . TYR A 1 68 ? 8.720 1.143 3.240 1.00 87.75 68 TYR A O 1
ATOM 576 N N . HIS A 1 69 ? 7.897 2.819 4.484 1.00 85.81 69 HIS A N 1
ATOM 577 C CA . HIS A 1 69 ? 9.091 3.657 4.340 1.00 85.81 69 HIS A CA 1
ATOM 578 C C . HIS A 1 69 ? 10.361 2.952 4.826 1.00 85.81 69 HIS A C 1
ATOM 580 O O . HIS A 1 69 ? 11.407 3.033 4.179 1.00 85.81 69 HIS A O 1
ATOM 586 N N . ARG A 1 70 ? 10.276 2.211 5.940 1.00 89.56 70 ARG A N 1
ATOM 587 C CA . ARG A 1 70 ? 11.403 1.422 6.452 1.00 89.56 70 ARG A CA 1
ATOM 588 C C . ARG A 1 70 ? 11.846 0.354 5.450 1.00 89.56 70 ARG A C 1
ATOM 590 O O . ARG A 1 70 ? 13.043 0.174 5.233 1.00 89.56 70 ARG A O 1
ATOM 597 N N . GLU A 1 71 ? 10.895 -0.367 4.870 1.00 87.81 71 GLU A N 1
ATOM 598 C CA . GLU A 1 71 ? 11.171 -1.446 3.924 1.00 87.81 71 GLU A CA 1
ATOM 599 C C . GLU A 1 71 ? 11.675 -0.916 2.577 1.00 87.81 71 GLU A C 1
ATOM 601 O O . GLU A 1 71 ? 12.629 -1.456 2.017 1.00 87.81 71 GLU A O 1
ATOM 606 N N . TYR A 1 72 ? 11.104 0.188 2.105 1.00 82.44 72 TYR A N 1
ATOM 607 C CA . TYR A 1 72 ? 11.530 0.895 0.903 1.00 82.44 72 TYR A CA 1
ATOM 608 C C . TYR A 1 72 ? 12.990 1.358 1.012 1.00 82.44 72 TYR A C 1
ATOM 610 O O . TYR A 1 72 ? 13.814 1.044 0.149 1.00 82.44 72 TYR A O 1
ATOM 618 N N . ALA A 1 73 ? 13.345 2.006 2.129 1.00 83.69 73 ALA A N 1
ATOM 619 C CA . ALA A 1 73 ? 14.716 2.423 2.419 1.00 83.69 73 ALA A CA 1
ATOM 620 C C . ALA A 1 73 ? 15.683 1.227 2.484 1.00 83.69 73 ALA A C 1
ATOM 622 O O . ALA A 1 73 ? 16.793 1.290 1.954 1.00 83.69 73 ALA A O 1
ATOM 623 N N . ARG A 1 74 ? 15.252 0.107 3.084 1.00 85.81 74 ARG A N 1
ATOM 624 C CA . ARG A 1 74 ? 16.041 -1.134 3.147 1.00 85.81 74 ARG A CA 1
ATOM 625 C C . ARG A 1 74 ? 16.319 -1.716 1.760 1.00 85.81 74 ARG A C 1
ATOM 627 O O . ARG A 1 74 ? 17.426 -2.189 1.516 1.00 85.81 74 ARG A O 1
ATOM 634 N N . ARG A 1 75 ? 15.329 -1.693 0.867 1.00 82.19 75 ARG A N 1
ATOM 635 C CA . ARG A 1 75 ? 15.417 -2.262 -0.487 1.00 82.19 75 ARG A CA 1
ATOM 636 C C . ARG A 1 75 ? 16.122 -1.353 -1.498 1.00 82.19 75 ARG A C 1
ATOM 638 O O . ARG A 1 75 ? 16.466 -1.840 -2.570 1.00 82.19 75 ARG A O 1
ATOM 645 N N . ARG A 1 76 ? 16.363 -0.076 -1.165 1.00 80.31 76 ARG A N 1
ATOM 646 C CA . ARG A 1 76 ? 16.947 0.935 -2.072 1.00 80.31 76 ARG A CA 1
ATOM 647 C C . ARG A 1 76 ? 16.197 1.016 -3.409 1.00 80.31 76 ARG A C 1
ATOM 649 O O . ARG A 1 76 ? 16.815 1.046 -4.472 1.00 80.31 76 ARG A O 1
ATOM 656 N N . LEU A 1 77 ? 14.867 0.985 -3.352 1.00 71.12 77 LEU A N 1
ATOM 657 C CA . LEU A 1 77 ? 14.046 1.076 -4.557 1.00 71.12 77 LEU A CA 1
ATOM 658 C C . LEU A 1 77 ? 14.199 2.473 -5.196 1.00 71.12 77 LEU A C 1
ATOM 660 O O . LEU A 1 77 ? 14.297 3.458 -4.458 1.00 71.12 77 LEU A O 1
ATOM 664 N N . PRO A 1 78 ? 14.265 2.584 -6.538 1.00 61.94 78 PRO A N 1
ATOM 665 C CA . PRO A 1 78 ? 14.472 3.868 -7.206 1.00 61.94 78 PRO A CA 1
ATOM 666 C C . PRO A 1 78 ? 13.301 4.824 -6.969 1.00 61.94 78 PRO A C 1
ATOM 668 O O . PRO A 1 78 ? 12.147 4.433 -7.130 1.00 61.94 78 PRO A O 1
ATOM 671 N N . GLU A 1 79 ? 13.597 6.083 -6.639 1.00 54.12 79 GLU A N 1
ATOM 672 C CA . GLU A 1 79 ? 12.596 7.154 -6.556 1.00 54.12 79 GLU A CA 1
ATOM 673 C C . GLU A 1 79 ? 11.804 7.248 -7.876 1.00 54.12 79 GLU A C 1
ATOM 675 O O . GLU A 1 79 ? 12.385 7.249 -8.962 1.00 54.12 79 GLU A O 1
ATOM 680 N N . GLY A 1 80 ? 10.469 7.270 -7.800 1.00 51.62 80 GLY A N 1
ATOM 681 C CA . GLY A 1 80 ? 9.591 7.391 -8.974 1.00 51.62 80 GLY A CA 1
ATOM 682 C C . GLY A 1 80 ? 9.217 6.086 -9.697 1.00 51.62 80 GLY A C 1
ATOM 683 O O . GLY A 1 80 ? 8.472 6.134 -10.674 1.00 51.62 80 GLY A O 1
ATOM 684 N N . LEU A 1 81 ? 9.666 4.913 -9.227 1.00 51.16 81 LEU A N 1
ATOM 685 C CA . LEU A 1 81 ? 9.014 3.631 -9.574 1.00 51.16 81 LEU A CA 1
ATOM 686 C C . LEU A 1 81 ? 7.673 3.453 -8.843 1.00 51.16 81 LEU A C 1
ATOM 688 O O . LEU A 1 81 ? 6.801 2.708 -9.297 1.00 51.16 81 LEU A O 1
ATOM 692 N N . ASP A 1 82 ? 7.528 4.200 -7.752 1.00 50.69 82 ASP A N 1
ATOM 693 C CA . ASP A 1 82 ? 6.303 4.473 -7.031 1.00 50.69 82 ASP A CA 1
ATOM 694 C C . ASP A 1 82 ? 5.410 5.400 -7.864 1.00 50.69 82 ASP A C 1
ATOM 696 O O . ASP A 1 82 ? 5.575 6.617 -7.886 1.00 50.69 82 ASP A O 1
ATOM 700 N N . LEU A 1 83 ? 4.338 4.853 -8.439 1.00 53.00 83 LEU A N 1
ATOM 701 C CA . LEU A 1 83 ? 3.064 5.496 -8.122 1.00 53.00 83 LEU A CA 1
ATOM 702 C C . LEU A 1 83 ? 3.084 5.650 -6.606 1.00 53.00 83 LEU A C 1
ATOM 704 O O . LEU A 1 83 ? 3.285 4.632 -5.944 1.00 53.00 83 LEU A O 1
ATOM 708 N N . ASP A 1 84 ? 2.962 6.868 -6.081 1.00 71.44 84 ASP A N 1
ATOM 709 C CA . ASP A 1 84 ? 2.880 7.082 -4.642 1.00 71.44 84 ASP A CA 1
ATOM 710 C C . ASP A 1 84 ? 1.607 6.378 -4.168 1.00 71.44 84 ASP A C 1
ATOM 712 O O . ASP A 1 84 ? 0.490 6.891 -4.195 1.00 71.44 84 ASP A O 1
ATOM 716 N N . TRP A 1 85 ? 1.746 5.084 -3.920 1.00 74.62 85 TRP A N 1
ATOM 717 C CA . TRP A 1 85 ? 0.630 4.191 -3.729 1.00 74.62 85 TRP A CA 1
ATOM 718 C C . TRP A 1 85 ? 0.020 4.489 -2.369 1.00 74.62 85 TRP A C 1
ATOM 720 O O . TRP A 1 85 ? -1.171 4.267 -2.192 1.00 74.62 85 TRP A O 1
ATOM 730 N N . MET A 1 86 ? 0.809 5.073 -1.460 1.00 74.31 86 MET A N 1
ATOM 731 C CA . MET A 1 86 ? 0.343 5.699 -0.237 1.00 74.31 86 MET A CA 1
ATOM 732 C C . MET A 1 86 ? -0.561 6.893 -0.556 1.00 74.31 86 MET A C 1
ATOM 734 O O . MET A 1 86 ? -1.652 6.953 -0.002 1.00 74.31 86 MET A O 1
ATOM 738 N N . GLU A 1 87 ? -0.207 7.779 -1.490 1.00 78.88 87 GLU A N 1
ATOM 739 C CA . GLU A 1 87 ? -1.123 8.828 -1.981 1.00 78.88 87 GLU A CA 1
AT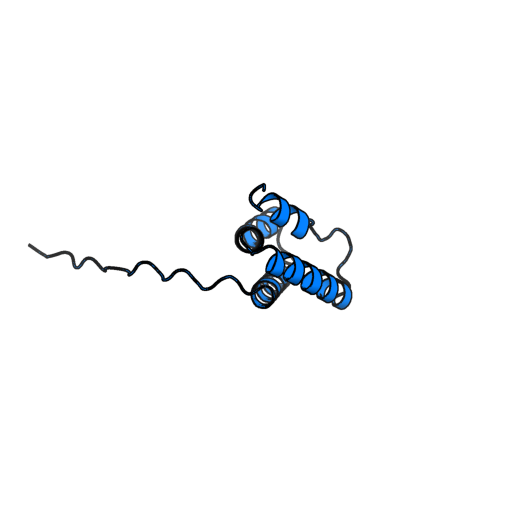OM 740 C C . GLU A 1 87 ? -2.372 8.244 -2.679 1.00 78.88 87 GLU A C 1
ATOM 742 O O . GLU A 1 87 ? -3.496 8.690 -2.434 1.00 78.88 87 GLU A O 1
ATOM 747 N N . MET A 1 88 ? -2.234 7.185 -3.486 1.00 78.50 88 MET A N 1
ATOM 748 C CA . MET A 1 88 ? -3.381 6.523 -4.132 1.00 78.50 88 MET A CA 1
ATOM 749 C C . MET A 1 88 ? -4.294 5.779 -3.155 1.00 78.50 88 MET A C 1
ATOM 751 O O . MET A 1 88 ?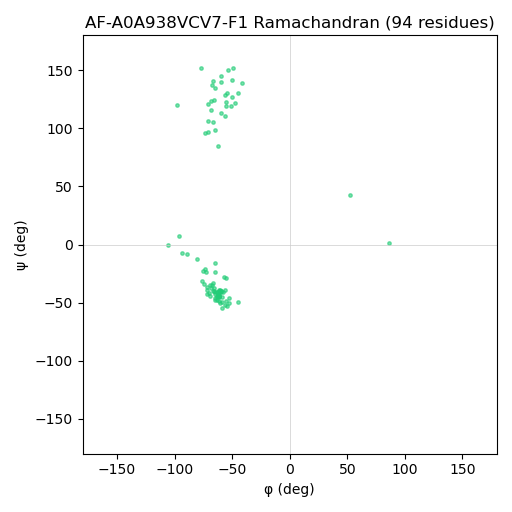 -5.503 5.734 -3.356 1.00 78.50 88 MET A O 1
ATOM 755 N N . ALA A 1 89 ? -3.743 5.142 -2.129 1.00 78.25 89 ALA A N 1
ATOM 756 C CA . ALA A 1 89 ? -4.528 4.480 -1.098 1.00 78.25 89 ALA A CA 1
ATOM 757 C C . ALA A 1 89 ? -5.119 5.517 -0.136 1.00 78.25 89 ALA A C 1
ATOM 759 O O . ALA A 1 89 ? -6.249 5.347 0.319 1.00 78.25 89 ALA A O 1
ATOM 760 N N . ARG A 1 90 ? -4.430 6.645 0.089 1.00 81.25 90 ARG A N 1
ATOM 761 C CA . ARG A 1 90 ? -4.954 7.799 0.827 1.00 81.25 90 ARG A CA 1
ATOM 762 C C . ARG A 1 90 ? -6.183 8.393 0.151 1.00 81.25 90 ARG A C 1
ATOM 764 O O . ARG A 1 90 ? -7.155 8.654 0.849 1.00 81.25 90 ARG A O 1
ATOM 771 N N . SER A 1 91 ? -6.179 8.563 -1.173 1.00 81.62 91 SER A N 1
ATOM 772 C CA . SER A 1 91 ? -7.335 9.106 -1.909 1.00 81.62 91 SER A CA 1
ATOM 773 C C . SER A 1 91 ? -8.575 8.204 -1.867 1.00 81.62 91 SER A C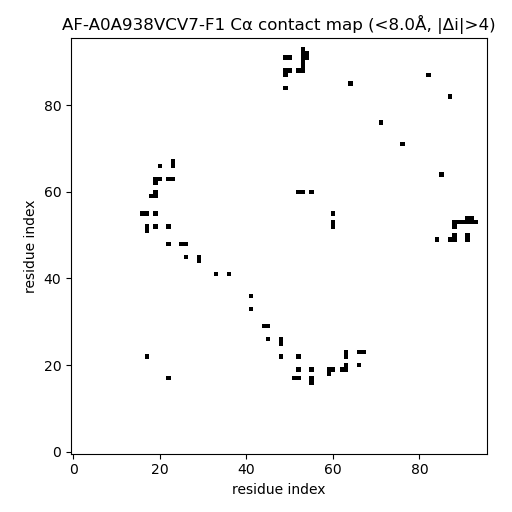 1
ATOM 775 O O . SER A 1 91 ? -9.682 8.662 -2.135 1.00 81.62 91 SER A O 1
ATOM 777 N N . ARG A 1 92 ? -8.404 6.932 -1.491 1.00 78.50 92 ARG A N 1
ATOM 778 C CA . ARG A 1 92 ? -9.488 5.955 -1.298 1.00 78.50 92 ARG A CA 1
ATOM 779 C C . ARG A 1 92 ? -9.983 5.872 0.135 1.00 78.50 92 ARG A C 1
ATOM 781 O O . ARG A 1 92 ? -10.963 5.174 0.397 1.00 78.50 92 ARG A O 1
ATOM 788 N N . ARG A 1 93 ? -9.314 6.553 1.067 1.00 81.88 93 ARG A N 1
ATOM 789 C CA . ARG A 1 93 ? -9.816 6.673 2.432 1.00 81.88 93 ARG A CA 1
ATOM 790 C C . ARG A 1 93 ? -11.086 7.525 2.389 1.00 81.88 93 ARG A C 1
ATOM 792 O O . ARG A 1 93 ? -11.105 8.536 1.685 1.00 81.88 93 ARG A O 1
ATOM 799 N N . PRO A 1 94 ? -12.144 7.156 3.125 1.00 73.81 94 PRO A N 1
ATOM 800 C CA . PRO A 1 94 ? -13.314 8.013 3.242 1.00 73.81 94 PRO A CA 1
ATOM 801 C C . PRO A 1 94 ? -12.879 9.383 3.778 1.00 73.81 94 PRO A C 1
ATOM 803 O O . PRO A 1 94 ? -12.163 9.454 4.780 1.00 73.81 94 PRO A O 1
ATOM 806 N N . ALA A 1 95 ? -13.283 10.456 3.089 1.00 63.09 95 ALA A N 1
ATOM 807 C CA . ALA A 1 95 ? -13.080 11.819 3.563 1.00 63.09 95 ALA A CA 1
ATOM 808 C C . ALA A 1 95 ? -13.803 11.952 4.909 1.00 63.09 95 ALA A C 1
ATOM 810 O O . ALA A 1 95 ? -15.022 11.792 4.973 1.00 63.09 95 ALA A O 1
ATOM 811 N N . ARG A 1 96 ? -13.038 12.136 5.982 1.00 49.59 96 ARG A N 1
ATOM 812 C CA . ARG A 1 96 ? -13.580 12.534 7.279 1.00 49.59 96 ARG A CA 1
ATOM 813 C C . ARG A 1 96 ? -13.704 14.043 7.316 1.00 49.59 96 ARG A C 1
ATOM 815 O O . ARG A 1 96 ? -12.717 14.698 6.915 1.00 49.59 96 ARG A O 1
#